Protein AF-A0A955ACP8-F1 (afdb_monomer)

Solvent-accessible surface area (backbone atoms only — not comparable to full-atom values): 6525 Å² total; per-residue (Å²): 132,84,57,62,66,57,54,34,50,52,45,16,48,49,42,23,49,51,47,51,49,52,50,47,55,54,45,70,74,51,64,88,72,54,88,81,57,92,58,72,78,45,66,84,38,84,98,79,40,64,42,61,89,76,86,76,58,30,55,78,95,51,48,58,54,83,35,56,69,62,54,47,50,52,45,52,51,49,55,54,49,52,51,43,41,30,64,74,70,49,50,38,77,41,63,86,49,33,54,58,53,15,45,51,48,6,53,48,51,46,74,66,109

Sequence (113 aa):
MVSRWIVFLLIAGAGLGIDLWTKQVFFDREYQGHFHDPAIDYWVWEGVLGTQPSLNQGALFGIGQGGGLALAIIAIVAVVGIVVWLFVFKAGKDWWLLVPMSLVMGGILGNLY

Mean predicted aligned error: 5.68 Å

Foldseek 3Di:
DDDLVVVLCVLLVVLLVVLVVVCCVCCVVPVPPPQPDQDFPADPPPPPDGDDDDDQQAPPPNVCRVVLVVLLVVLVVLLVVLCCCCPVVVVSVDPVSSNVSSNVSNVSVNSND

Nearest PDB structures (foldseek):
  1i1r-assembly1_B-2  TM=2.521E-01  e=9.567E+00  Human gammaherpesvirus 8

pLDDT: mean 88.25, std 12.5, range [52.72, 98.56]

Structure (mmCIF, N/CA/C/O backbone):
data_AF-A0A955ACP8-F1
#
_entry.id   AF-A0A955ACP8-F1
#
loop_
_atom_site.group_PDB
_atom_site.id
_atom_site.type_symbol
_atom_site.label_atom_id
_atom_site.label_alt_id
_atom_site.label_comp_id
_atom_site.label_asym_id
_atom_site.label_entity_id
_atom_site.label_seq_id
_atom_site.pdbx_PDB_ins_code
_atom_site.Cartn_x
_atom_site.Cartn_y
_atom_site.Cartn_z
_atom_site.occupancy
_atom_site.B_iso_or_equiv
_atom_site.auth_seq_id
_atom_site.auth_comp_id
_atom_site.auth_asym_id
_atom_site.auth_atom_id
_atom_site.pdbx_PDB_model_num
ATOM 1 N N . MET A 1 1 ? -20.400 -12.718 15.115 1.00 66.31 1 MET A N 1
ATOM 2 C CA . MET A 1 1 ? -19.993 -11.605 14.224 1.00 66.31 1 MET A CA 1
ATOM 3 C C . MET A 1 1 ? -18.491 -11.707 14.007 1.00 66.31 1 MET A C 1
ATOM 5 O O . MET A 1 1 ? -17.789 -11.922 14.986 1.00 66.31 1 MET A O 1
ATOM 9 N N . VAL A 1 2 ? -17.999 -11.612 12.769 1.00 79.44 2 VAL A N 1
ATOM 10 C CA . VAL A 1 2 ? -16.550 -11.666 12.484 1.00 79.44 2 VAL A CA 1
ATOM 11 C C . VAL A 1 2 ? -15.873 -10.389 13.001 1.00 79.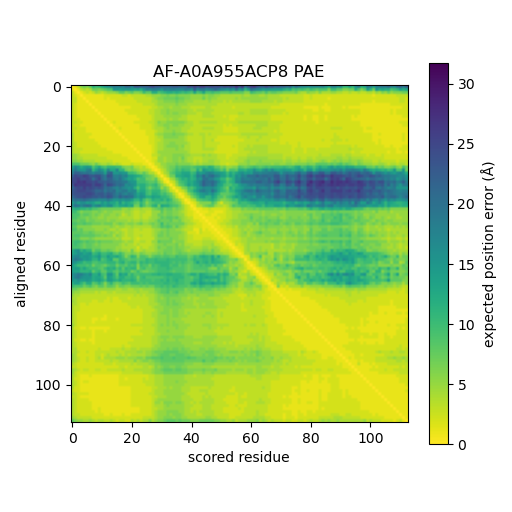44 2 VAL A C 1
ATOM 13 O O . VAL A 1 2 ? -16.432 -9.298 12.876 1.00 79.44 2 VAL A O 1
ATOM 16 N N . SER A 1 3 ? -14.686 -10.515 13.603 1.00 94.06 3 SER A N 1
ATOM 17 C CA . SER A 1 3 ? -13.922 -9.367 14.112 1.00 94.06 3 SER A CA 1
ATOM 18 C C . SER A 1 3 ? -13.499 -8.438 12.972 1.00 94.06 3 SER A C 1
ATOM 20 O O . SER A 1 3 ? -12.952 -8.892 11.967 1.00 94.06 3 SER A O 1
ATOM 22 N N . ARG A 1 4 ? -13.702 -7.124 13.139 1.00 94.69 4 ARG A N 1
ATOM 23 C CA . ARG A 1 4 ? -13.301 -6.120 12.135 1.00 94.69 4 ARG A CA 1
ATOM 24 C C . ARG A 1 4 ? -11.793 -6.086 11.919 1.00 94.69 4 ARG A C 1
ATOM 26 O O . ARG A 1 4 ? -11.361 -5.870 10.796 1.00 94.69 4 ARG A O 1
ATOM 33 N N . TRP A 1 5 ? -11.018 -6.382 12.963 1.00 96.06 5 TRP A N 1
ATOM 34 C CA . TRP A 1 5 ? -9.573 -6.570 12.859 1.00 96.06 5 TRP A CA 1
ATOM 35 C C . TRP A 1 5 ? -9.215 -7.716 11.919 1.00 96.06 5 TRP A C 1
ATOM 37 O O . TRP A 1 5 ? -8.361 -7.549 11.062 1.00 96.06 5 TRP A O 1
ATOM 47 N N . ILE A 1 6 ? -9.899 -8.858 12.042 1.00 97.06 6 ILE A N 1
ATOM 48 C CA . ILE A 1 6 ? -9.637 -10.023 11.190 1.00 97.06 6 ILE A CA 1
ATOM 49 C C . ILE A 1 6 ? -9.952 -9.682 9.737 1.00 97.06 6 ILE A C 1
ATOM 51 O O . ILE A 1 6 ? -9.129 -9.933 8.868 1.00 97.06 6 ILE A O 1
ATOM 55 N N . VAL A 1 7 ? -11.106 -9.063 9.467 1.00 97.56 7 VAL A N 1
ATOM 56 C CA . VAL A 1 7 ? -11.457 -8.687 8.089 1.00 97.56 7 VAL A CA 1
ATOM 57 C C . VAL A 1 7 ? -10.462 -7.680 7.515 1.00 97.56 7 VAL A C 1
ATOM 59 O O . VAL A 1 7 ? -10.012 -7.855 6.387 1.00 97.56 7 VAL A O 1
ATOM 62 N N . PHE A 1 8 ? -10.074 -6.676 8.302 1.00 98.31 8 PHE A N 1
ATOM 63 C CA . PHE A 1 8 ? -9.069 -5.697 7.899 1.00 98.31 8 PHE A CA 1
ATOM 64 C C . PHE A 1 8 ? -7.736 -6.356 7.540 1.00 98.31 8 PHE A C 1
ATOM 66 O O . PHE A 1 8 ? -7.213 -6.131 6.452 1.00 98.31 8 PHE A O 1
ATOM 73 N N . LEU A 1 9 ? -7.218 -7.211 8.425 1.00 98.12 9 LEU A N 1
ATOM 74 C CA . LEU A 1 9 ? -5.941 -7.894 8.230 1.00 98.12 9 LEU A CA 1
ATOM 75 C C . LEU A 1 9 ? -5.981 -8.873 7.056 1.00 98.12 9 LEU A C 1
ATOM 77 O O . LEU A 1 9 ? -5.008 -8.956 6.316 1.00 98.12 9 LEU A O 1
ATOM 81 N N . LEU A 1 10 ? -7.091 -9.586 6.854 1.00 98.38 10 LEU A N 1
ATOM 82 C CA . LEU A 1 10 ? -7.236 -10.499 5.722 1.00 98.38 10 LEU A CA 1
ATOM 83 C C . LEU A 1 10 ? -7.269 -9.747 4.392 1.00 98.38 10 LEU A C 1
ATOM 85 O O . LEU A 1 10 ? -6.579 -10.152 3.464 1.00 98.38 10 LEU A O 1
ATOM 89 N N . ILE A 1 11 ? -8.027 -8.651 4.291 1.00 98.44 11 ILE A N 1
ATOM 90 C CA . ILE A 1 11 ? -8.105 -7.871 3.047 1.00 98.44 11 ILE A CA 1
ATOM 91 C C . ILE A 1 11 ? -6.775 -7.164 2.771 1.00 98.44 11 ILE A C 1
ATOM 93 O O . ILE A 1 11 ? -6.254 -7.269 1.663 1.00 98.44 11 ILE A O 1
ATOM 97 N N . ALA A 1 12 ? -6.206 -6.480 3.768 1.00 98.50 12 ALA A N 1
ATOM 98 C CA . ALA A 1 12 ? -4.932 -5.781 3.612 1.00 98.50 12 ALA A CA 1
ATOM 99 C C . ALA A 1 12 ? -3.784 -6.761 3.325 1.00 98.50 12 ALA A C 1
ATOM 101 O O . ALA A 1 12 ? -2.981 -6.518 2.430 1.00 98.50 12 ALA A O 1
ATOM 102 N N . GLY A 1 13 ? -3.738 -7.887 4.041 1.00 98.56 13 GLY A N 1
ATOM 103 C CA . GLY A 1 13 ? -2.735 -8.933 3.857 1.00 98.56 13 GLY A CA 1
ATOM 104 C C . GLY A 1 13 ? -2.860 -9.649 2.514 1.00 98.56 13 GLY A C 1
ATOM 105 O O . GLY A 1 13 ? -1.846 -9.883 1.866 1.00 98.56 13 GLY A O 1
ATOM 106 N N . ALA A 1 14 ? -4.079 -9.944 2.052 1.00 98.56 14 ALA A N 1
ATOM 107 C CA . ALA A 1 14 ? -4.291 -10.495 0.715 1.00 98.56 14 ALA A CA 1
ATOM 108 C C . ALA A 1 14 ? -3.872 -9.497 -0.373 1.00 98.56 14 ALA A C 1
ATOM 110 O O . ALA A 1 14 ? -3.179 -9.885 -1.308 1.00 98.56 14 ALA A O 1
ATOM 111 N N . GLY A 1 15 ? -4.236 -8.218 -0.232 1.00 98.31 15 GLY A N 1
ATOM 112 C CA . GLY A 1 15 ? -3.818 -7.163 -1.158 1.00 98.31 15 GLY A CA 1
ATOM 113 C C . GLY A 1 15 ? -2.297 -7.021 -1.233 1.00 98.31 15 GLY A C 1
ATOM 114 O O . GLY A 1 15 ? -1.741 -7.065 -2.324 1.00 98.31 15 GLY A O 1
ATOM 115 N N . LEU A 1 16 ? -1.627 -6.942 -0.080 1.00 98.50 16 LEU A N 1
ATOM 116 C CA . LEU A 1 16 ? -0.165 -6.912 0.011 1.00 98.50 16 LEU A CA 1
ATOM 117 C C . LEU A 1 16 ? 0.472 -8.166 -0.603 1.00 98.50 16 LEU A C 1
ATOM 119 O O . LEU A 1 16 ? 1.424 -8.066 -1.367 1.00 98.50 16 LEU A O 1
ATOM 123 N N . GLY A 1 17 ? -0.059 -9.348 -0.284 1.00 98.31 17 GLY A N 1
ATOM 124 C CA . GLY A 1 17 ? 0.455 -10.610 -0.807 1.00 98.31 17 GLY A CA 1
ATOM 125 C C . GLY A 1 17 ? 0.348 -10.692 -2.328 1.00 98.31 17 GLY A C 1
ATOM 126 O O . GLY A 1 17 ? 1.305 -11.094 -2.979 1.00 98.31 17 GLY A O 1
ATOM 127 N N . ILE A 1 18 ? -0.783 -10.270 -2.900 1.00 98.00 18 ILE A N 1
ATOM 128 C CA . ILE A 1 18 ? -0.983 -10.221 -4.355 1.00 98.00 18 ILE A CA 1
ATOM 129 C C . ILE A 1 18 ? -0.056 -9.179 -4.997 1.00 98.00 18 ILE A C 1
ATOM 131 O O . ILE A 1 18 ? 0.548 -9.470 -6.027 1.00 98.00 18 ILE A O 1
ATOM 135 N N . ASP A 1 19 ? 0.101 -7.997 -4.397 1.00 96.69 19 ASP A N 1
ATOM 136 C CA . ASP A 1 19 ? 1.009 -6.954 -4.895 1.00 96.69 19 ASP A CA 1
ATOM 137 C C . ASP A 1 19 ? 2.460 -7.454 -4.962 1.00 96.69 19 ASP A C 1
ATOM 139 O O . ASP A 1 19 ? 3.073 -7.449 -6.030 1.00 96.69 19 ASP A O 1
ATOM 143 N N . LEU A 1 20 ? 2.984 -7.988 -3.856 1.00 96.12 20 LEU A N 1
ATOM 144 C CA . LEU A 1 20 ? 4.356 -8.494 -3.806 1.00 96.12 20 LEU A CA 1
ATOM 145 C C . LEU A 1 20 ? 4.554 -9.713 -4.703 1.00 96.12 20 LEU A C 1
ATOM 147 O O . LEU A 1 20 ? 5.574 -9.811 -5.380 1.00 96.12 20 LEU A O 1
ATOM 151 N N . TRP A 1 21 ? 3.581 -10.624 -4.744 1.00 95.25 21 TRP A N 1
ATOM 152 C CA . TRP A 1 21 ? 3.659 -11.799 -5.606 1.00 95.25 21 TRP A CA 1
ATOM 153 C C . TRP A 1 21 ? 3.675 -11.413 -7.084 1.00 95.25 21 TRP A C 1
ATOM 155 O O . TRP A 1 21 ? 4.497 -11.928 -7.835 1.00 95.25 21 TRP A O 1
ATOM 165 N N . THR A 1 22 ? 2.814 -10.488 -7.512 1.00 91.44 22 THR A N 1
ATOM 166 C CA . THR A 1 22 ? 2.804 -10.031 -8.910 1.00 91.44 22 THR A CA 1
ATOM 167 C C . THR A 1 22 ? 4.091 -9.296 -9.264 1.00 91.44 22 THR A C 1
ATOM 169 O O . THR A 1 22 ? 4.682 -9.612 -10.296 1.00 91.44 22 THR A O 1
ATOM 172 N N . LYS A 1 23 ? 4.591 -8.407 -8.392 1.00 90.62 23 LYS A N 1
ATOM 173 C CA . LYS A 1 23 ? 5.916 -7.791 -8.559 1.00 90.62 23 LYS A CA 1
ATOM 174 C C . LYS A 1 23 ? 6.983 -8.860 -8.717 1.00 90.62 23 LYS A C 1
ATOM 176 O O . LYS A 1 23 ? 7.705 -8.835 -9.699 1.00 90.62 23 LYS A O 1
ATOM 181 N N . GLN A 1 24 ? 7.038 -9.834 -7.819 1.00 89.12 24 GLN A N 1
ATOM 182 C CA . GLN A 1 24 ? 8.017 -10.905 -7.909 1.00 89.12 24 GLN A CA 1
ATOM 183 C C . GLN A 1 24 ? 7.892 -11.690 -9.221 1.00 89.12 24 GLN A C 1
ATOM 185 O O . GLN A 1 24 ? 8.893 -11.914 -9.879 1.00 89.12 24 GLN A O 1
ATOM 190 N N . VAL A 1 25 ? 6.688 -12.073 -9.648 1.00 86.69 25 VAL A N 1
ATOM 191 C CA . VAL A 1 25 ? 6.489 -12.831 -10.894 1.00 86.69 25 VAL A CA 1
ATOM 192 C C . VAL A 1 25 ? 6.974 -12.054 -12.117 1.00 86.69 25 VAL A C 1
ATOM 194 O O . VAL A 1 25 ? 7.665 -12.629 -12.954 1.00 86.69 25 VAL A O 1
ATOM 197 N N . PHE A 1 26 ? 6.615 -10.775 -12.240 1.00 83.38 26 PHE A N 1
ATOM 198 C CA . PHE A 1 26 ? 7.003 -9.971 -13.400 1.00 83.38 26 PHE A CA 1
ATOM 199 C C . PHE A 1 26 ? 8.469 -9.564 -13.331 1.00 83.38 26 PHE A C 1
ATOM 201 O O . PHE A 1 26 ? 9.192 -9.745 -14.301 1.00 83.38 26 PHE A O 1
ATOM 208 N N . PHE A 1 27 ? 8.950 -9.114 -12.174 1.00 79.75 27 PHE A N 1
ATOM 209 C CA . PHE A 1 27 ? 10.356 -8.779 -12.024 1.00 79.75 27 PHE A CA 1
ATOM 210 C C . PHE A 1 27 ? 11.237 -10.024 -12.145 1.00 79.75 27 PHE A C 1
ATOM 212 O O . PHE A 1 27 ? 12.160 -9.955 -12.924 1.00 79.75 27 PHE A O 1
ATOM 219 N N . ASP A 1 28 ? 10.959 -11.182 -11.541 1.00 77.12 28 ASP A N 1
ATOM 220 C CA . ASP A 1 28 ? 11.807 -12.385 -11.698 1.00 77.12 28 ASP A CA 1
ATOM 221 C C . ASP A 1 28 ? 11.791 -12.946 -13.132 1.00 77.12 28 ASP A C 1
ATOM 223 O O . ASP A 1 28 ? 12.814 -13.431 -13.624 1.00 77.12 28 ASP A O 1
ATOM 227 N N . ARG A 1 29 ? 10.646 -12.880 -13.825 1.00 66.06 29 ARG A N 1
ATOM 228 C CA . ARG A 1 29 ? 10.534 -13.307 -15.230 1.00 66.06 29 ARG A CA 1
ATOM 229 C C . ARG A 1 29 ? 11.332 -12.400 -16.171 1.00 66.06 29 ARG A C 1
ATOM 231 O O . ARG A 1 29 ? 11.832 -12.885 -17.183 1.00 66.06 29 ARG A O 1
ATOM 238 N N . GLU A 1 30 ? 11.458 -11.121 -15.827 1.00 60.28 30 GLU A N 1
ATOM 239 C CA . GLU A 1 30 ? 11.874 -10.050 -16.743 1.00 60.28 30 GLU A CA 1
ATOM 240 C C . GLU A 1 30 ? 13.159 -9.320 -16.308 1.00 60.28 30 GLU A C 1
ATOM 242 O O . GLU A 1 30 ? 13.763 -8.597 -17.099 1.00 60.28 30 GLU A O 1
ATOM 247 N N . TYR A 1 31 ? 13.673 -9.580 -15.094 1.00 57.16 31 TYR A N 1
ATOM 248 C CA . TYR A 1 31 ? 14.925 -9.021 -14.548 1.00 57.16 31 TYR A CA 1
ATOM 249 C C . TYR A 1 31 ? 16.173 -9.454 -15.326 1.00 57.16 31 TYR A C 1
ATOM 251 O O . TYR A 1 31 ? 17.284 -9.071 -14.956 1.00 57.16 31 TYR A O 1
ATOM 259 N N . GLN A 1 32 ? 16.040 -10.222 -16.411 1.00 57.34 32 GLN A N 1
ATOM 260 C CA . GLN A 1 32 ? 17.145 -10.663 -17.268 1.00 57.34 32 GLN A CA 1
ATOM 261 C C . GLN A 1 32 ? 17.805 -9.520 -18.077 1.00 57.34 32 GLN A C 1
ATOM 263 O O . GLN A 1 32 ? 18.461 -9.775 -19.081 1.00 57.34 32 GLN A O 1
ATOM 268 N N . GLY A 1 33 ? 17.700 -8.264 -17.622 1.00 52.72 33 GLY A N 1
ATOM 269 C CA . GLY A 1 33 ? 18.527 -7.145 -18.086 1.00 52.72 33 GLY A CA 1
ATOM 270 C C . GLY A 1 33 ? 17.842 -6.119 -18.993 1.00 52.72 33 GLY A C 1
ATOM 271 O O . GLY A 1 33 ? 18.529 -5.237 -19.507 1.00 52.72 33 GLY A O 1
ATOM 272 N N . HIS A 1 34 ? 16.518 -6.175 -19.169 1.00 55.03 34 HIS A N 1
ATOM 273 C CA . HIS A 1 34 ? 15.799 -5.370 -20.168 1.00 55.03 34 HIS A CA 1
ATOM 274 C C . HIS A 1 34 ? 15.073 -4.120 -19.634 1.00 55.03 34 HIS A C 1
ATOM 276 O O . HIS A 1 34 ? 14.173 -3.614 -20.287 1.00 55.03 34 HIS A O 1
ATOM 282 N N . PHE A 1 35 ? 15.522 -3.507 -18.530 1.00 59.00 35 PHE A N 1
ATOM 283 C CA . PHE A 1 35 ? 14.975 -2.211 -18.060 1.00 59.00 35 PHE A CA 1
ATOM 284 C C . PHE A 1 35 ? 15.132 -1.035 -19.048 1.00 59.00 35 PHE A C 1
ATOM 286 O O . PHE A 1 35 ? 14.692 0.076 -18.758 1.00 59.00 35 PHE A O 1
ATOM 293 N N . HIS A 1 36 ? 15.801 -1.249 -20.183 1.00 52.75 36 HIS A N 1
ATOM 294 C CA . HIS A 1 36 ? 16.133 -0.214 -21.157 1.00 52.75 36 HIS A CA 1
ATOM 295 C C . HIS A 1 36 ? 15.262 -0.230 -22.416 1.00 52.75 36 HIS A C 1
ATOM 297 O O . HIS A 1 36 ? 15.349 0.731 -23.181 1.00 52.75 36 HIS A O 1
ATOM 303 N N . ASP A 1 37 ? 14.439 -1.260 -22.641 1.00 57.72 37 ASP A N 1
ATOM 304 C CA . ASP A 1 37 ? 13.538 -1.283 -23.794 1.00 57.72 37 ASP A CA 1
ATOM 305 C C . ASP A 1 37 ? 12.118 -0.896 -23.345 1.00 57.72 37 ASP A C 1
ATOM 307 O O . ASP A 1 37 ? 11.535 -1.580 -22.508 1.00 57.72 37 ASP A O 1
ATOM 311 N N . PRO A 1 38 ? 11.539 0.215 -23.834 1.00 58.41 38 PRO A N 1
ATOM 312 C CA . PRO A 1 38 ? 10.171 0.603 -23.499 1.00 58.41 38 PRO A CA 1
ATOM 313 C C . PRO A 1 38 ? 9.096 -0.291 -24.150 1.00 58.41 38 PRO A C 1
ATOM 315 O O . PRO A 1 38 ? 7.925 0.092 -24.170 1.00 58.41 38 PRO A O 1
ATOM 318 N N . ALA A 1 39 ? 9.473 -1.432 -24.729 1.00 64.69 39 ALA A N 1
ATOM 319 C CA . ALA A 1 39 ? 8.557 -2.358 -25.368 1.00 64.69 39 ALA A CA 1
ATOM 320 C C . ALA A 1 39 ? 7.606 -3.023 -24.358 1.00 64.69 39 ALA A C 1
ATOM 322 O O . ALA A 1 39 ? 7.935 -3.253 -23.199 1.00 64.69 39 ALA A O 1
ATOM 323 N N . ILE A 1 40 ? 6.391 -3.320 -24.820 1.00 66.81 40 ILE A N 1
ATOM 324 C CA . ILE A 1 40 ? 5.460 -4.173 -24.083 1.00 66.81 40 ILE A CA 1
ATOM 325 C C . ILE A 1 40 ? 5.967 -5.601 -24.208 1.00 66.81 40 ILE A C 1
ATOM 327 O O . ILE A 1 40 ? 6.007 -6.144 -25.314 1.00 66.81 40 ILE A O 1
ATOM 331 N N . ASP A 1 41 ? 6.308 -6.201 -23.077 1.00 70.69 41 ASP A N 1
ATOM 332 C CA . ASP A 1 41 ? 6.946 -7.511 -23.061 1.00 70.69 41 ASP A CA 1
ATOM 333 C C . ASP A 1 41 ? 5.938 -8.654 -23.205 1.00 70.69 41 ASP A C 1
ATOM 335 O O . ASP A 1 4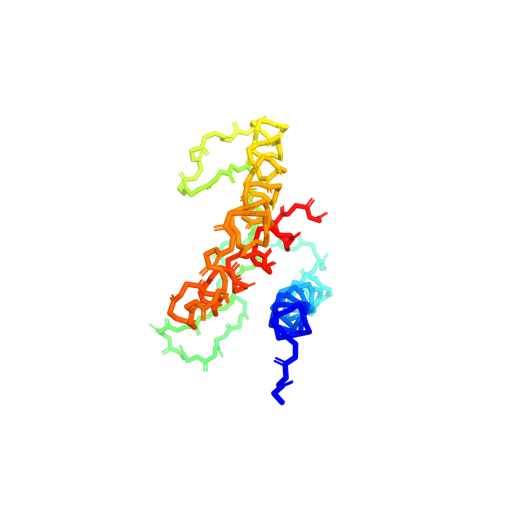1 ? 6.199 -9.672 -23.852 1.00 70.69 41 ASP A O 1
ATOM 339 N N . TYR A 1 42 ? 4.743 -8.487 -22.634 1.00 80.94 42 TYR A N 1
ATOM 340 C CA . TYR A 1 42 ? 3.679 -9.476 -22.742 1.00 80.94 42 TYR A CA 1
ATOM 341 C C . TYR A 1 42 ? 2.302 -8.829 -22.833 1.00 80.94 42 TYR A C 1
ATOM 343 O O . TYR A 1 42 ? 1.920 -8.001 -22.010 1.00 80.94 42 TYR A O 1
ATOM 351 N N . TRP A 1 43 ? 1.511 -9.261 -23.812 1.00 86.81 43 TRP A N 1
ATOM 352 C CA . TRP A 1 43 ? 0.122 -8.845 -23.965 1.00 86.81 43 TRP A CA 1
ATOM 353 C C . TRP A 1 43 ? -0.817 -9.799 -23.230 1.00 86.81 43 TRP A C 1
ATOM 355 O O . TRP A 1 43 ? -0.878 -10.990 -23.530 1.00 86.81 43 TRP A O 1
ATOM 365 N N . VAL A 1 44 ? -1.603 -9.257 -22.301 1.00 88.25 44 VAL A N 1
ATOM 366 C CA . VA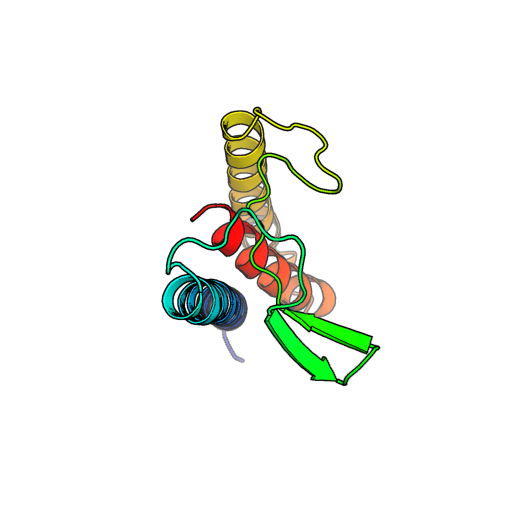L A 1 44 ? -2.754 -9.959 -21.711 1.00 88.25 44 VAL A CA 1
ATOM 367 C C . VAL A 1 44 ? -3.960 -9.843 -22.645 1.00 88.25 44 VAL A C 1
ATOM 369 O O . VAL A 1 44 ? -4.677 -10.816 -22.866 1.00 88.25 44 VAL A O 1
ATOM 372 N N . TRP A 1 45 ? -4.156 -8.653 -23.216 1.00 93.12 45 TRP A N 1
ATOM 373 C CA . TRP A 1 45 ? -5.103 -8.384 -24.291 1.00 93.12 45 TRP A CA 1
ATOM 374 C C . TRP A 1 45 ? -4.423 -7.473 -25.306 1.00 93.12 45 TRP A C 1
ATOM 376 O O . TRP A 1 45 ? -4.147 -6.306 -25.025 1.00 93.12 45 TRP A O 1
ATOM 386 N N . GLU A 1 46 ? -4.145 -8.026 -26.481 1.00 92.06 46 GLU A N 1
ATOM 387 C CA . GLU A 1 46 ? -3.450 -7.341 -27.564 1.00 92.06 46 GLU A CA 1
ATOM 388 C C . GLU A 1 46 ? -4.086 -5.982 -27.901 1.00 92.06 46 GLU A C 1
ATOM 390 O O . GLU A 1 46 ? -5.289 -5.878 -28.149 1.00 92.06 46 GLU A O 1
ATOM 395 N N . GLY A 1 47 ? -3.267 -4.927 -27.852 1.00 89.19 47 GLY A N 1
ATOM 396 C CA . GLY A 1 47 ? -3.676 -3.544 -28.108 1.00 89.19 47 GLY A CA 1
ATOM 397 C C . GLY A 1 47 ? -4.406 -2.841 -26.957 1.00 89.19 47 GLY A C 1
ATOM 398 O O . GLY A 1 47 ? -4.712 -1.657 -27.091 1.00 89.19 47 GLY A O 1
ATOM 399 N N . VAL A 1 48 ? -4.676 -3.522 -25.835 1.00 92.31 48 VAL A N 1
ATOM 400 C CA . VAL A 1 48 ? -5.434 -2.954 -24.702 1.00 92.31 48 VAL A CA 1
ATOM 401 C C . VAL A 1 48 ? -4.681 -3.046 -23.376 1.00 92.31 48 VAL A C 1
ATOM 403 O O . VAL A 1 48 ? -4.614 -2.056 -22.650 1.00 92.31 48 VAL A O 1
ATOM 406 N N . LEU A 1 49 ? -4.117 -4.211 -23.046 1.00 90.38 49 LEU A N 1
ATOM 407 C CA . LEU A 1 49 ? -3.438 -4.454 -21.773 1.00 90.38 49 LEU A CA 1
ATOM 408 C C . LEU A 1 49 ? -2.192 -5.310 -21.982 1.00 90.38 49 LEU A C 1
ATOM 410 O O . LEU A 1 49 ? -2.287 -6.481 -22.360 1.00 90.38 49 LEU A O 1
ATOM 414 N N . GLY A 1 50 ? -1.038 -4.736 -21.665 1.00 88.25 50 GLY A N 1
ATOM 415 C CA . GLY A 1 50 ? 0.239 -5.430 -21.647 1.00 88.25 50 GLY A CA 1
ATOM 416 C C . GLY A 1 50 ? 1.029 -5.138 -20.380 1.00 88.25 50 GLY A C 1
ATOM 417 O O . GLY A 1 50 ? 0.658 -4.266 -19.590 1.00 88.25 50 GLY A O 1
ATOM 418 N N . THR A 1 51 ? 2.100 -5.893 -20.180 1.00 85.69 51 THR A N 1
ATOM 419 C CA . THR A 1 51 ? 3.035 -5.719 -19.073 1.00 85.69 51 THR A CA 1
ATOM 420 C C . THR A 1 51 ? 4.328 -5.106 -19.572 1.00 85.69 51 THR A C 1
ATOM 422 O O . THR A 1 51 ? 4.796 -5.412 -20.664 1.00 85.69 51 THR A O 1
ATOM 425 N N . GLN A 1 52 ? 4.869 -4.218 -18.751 1.00 84.12 52 GLN A N 1
ATOM 426 C CA . GLN A 1 52 ? 6.141 -3.557 -18.968 1.00 84.12 52 GLN A CA 1
ATOM 427 C C . GLN A 1 52 ? 6.727 -3.277 -17.580 1.00 84.12 52 GLN A C 1
ATOM 429 O O . GLN A 1 52 ? 6.113 -2.525 -16.808 1.00 84.12 52 GLN A O 1
ATOM 434 N N . PRO A 1 53 ? 7.872 -3.86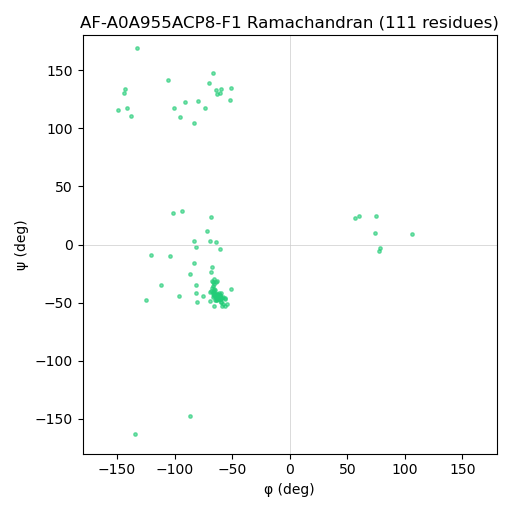8 -17.213 1.00 80.75 53 PRO A N 1
ATOM 435 C CA . PRO A 1 53 ? 8.558 -3.537 -15.982 1.00 80.75 53 PRO A CA 1
ATOM 436 C C . PRO A 1 53 ? 8.949 -2.071 -15.986 1.00 80.75 53 PRO A C 1
ATOM 438 O O . PRO A 1 53 ? 9.555 -1.548 -16.919 1.00 80.75 53 PRO A O 1
ATOM 441 N N . SER A 1 54 ? 8.616 -1.397 -14.898 1.00 80.94 54 SER A N 1
ATOM 442 C CA . SER A 1 54 ? 8.955 0.001 -14.718 1.00 80.94 54 SER A CA 1
ATOM 443 C C . SER A 1 54 ? 9.314 0.246 -13.265 1.00 80.94 54 SER A C 1
ATOM 445 O O . SER A 1 54 ? 8.617 -0.199 -12.352 1.00 80.94 54 SER A O 1
ATOM 447 N N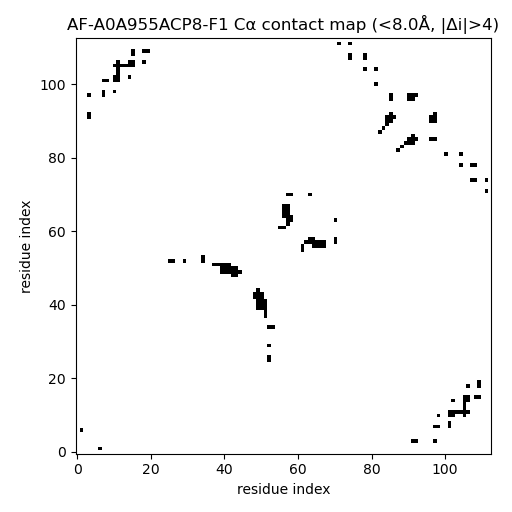 . LEU A 1 55 ? 10.414 0.964 -13.053 1.00 83.25 55 LEU A N 1
ATOM 448 C CA . LEU A 1 55 ? 10.815 1.430 -11.735 1.00 83.25 55 LEU A CA 1
ATOM 449 C C . LEU A 1 55 ? 10.303 2.856 -11.549 1.00 83.25 55 LEU A C 1
ATOM 451 O O . LEU A 1 55 ? 10.805 3.799 -12.162 1.00 83.25 55 LEU A O 1
ATOM 455 N N . ASN A 1 56 ? 9.311 3.022 -10.676 1.00 84.06 56 ASN A N 1
ATOM 456 C CA . ASN A 1 56 ? 8.820 4.345 -10.321 1.00 84.06 56 ASN A CA 1
ATOM 457 C C . ASN A 1 56 ? 9.705 4.966 -9.229 1.00 84.06 56 ASN A C 1
ATOM 459 O O . ASN A 1 56 ? 9.617 4.596 -8.063 1.00 84.06 56 ASN A O 1
ATOM 463 N N . GLN A 1 57 ? 10.551 5.928 -9.604 1.00 80.12 57 GLN A N 1
ATOM 464 C CA . GLN A 1 57 ? 11.416 6.654 -8.660 1.00 80.12 57 GLN A CA 1
ATOM 465 C C . GLN A 1 57 ? 10.707 7.802 -7.915 1.00 80.12 57 GLN A C 1
ATOM 467 O O . GLN A 1 57 ? 11.337 8.495 -7.110 1.00 80.12 57 GLN A O 1
ATOM 472 N N . GLY A 1 58 ? 9.429 8.050 -8.207 1.00 78.75 58 GLY A N 1
ATOM 473 C CA . GLY A 1 58 ? 8.604 9.068 -7.558 1.00 78.75 58 GLY A CA 1
ATOM 474 C C . GLY A 1 58 ? 7.227 8.525 -7.178 1.00 78.75 58 GLY A C 1
ATOM 475 O O . GLY A 1 58 ? 7.007 7.319 -7.123 1.00 78.75 58 GLY A O 1
ATOM 476 N N . ALA A 1 59 ? 6.282 9.423 -6.909 1.00 79.75 59 ALA A N 1
ATOM 477 C CA . ALA A 1 59 ? 4.880 9.070 -6.718 1.00 79.75 59 ALA A CA 1
ATOM 478 C C . ALA A 1 59 ? 4.147 9.025 -8.073 1.00 79.75 59 ALA A C 1
ATOM 480 O O . ALA A 1 59 ? 4.714 8.659 -9.105 1.00 79.75 59 ALA A O 1
ATOM 481 N N . LEU A 1 60 ? 2.863 9.378 -8.086 1.00 79.81 60 LEU A N 1
ATOM 482 C CA . LEU A 1 60 ? 2.063 9.429 -9.304 1.00 79.81 60 LEU A CA 1
ATOM 483 C C . LEU A 1 60 ? 2.664 10.432 -10.311 1.00 79.81 60 LEU A C 1
ATOM 485 O O . LEU A 1 60 ? 3.034 11.546 -9.940 1.00 79.81 60 LEU A O 1
ATOM 489 N N . PHE A 1 61 ? 2.767 10.025 -11.581 1.00 77.44 61 PHE A N 1
ATOM 490 C CA . PHE A 1 61 ? 3.335 10.816 -12.689 1.00 77.44 61 PHE A CA 1
ATOM 491 C C . PHE A 1 61 ? 4.780 11.302 -12.478 1.00 77.44 61 PHE A C 1
ATOM 493 O O . PHE A 1 61 ? 5.194 12.294 -13.073 1.00 77.44 61 PHE A O 1
ATOM 500 N N . GLY A 1 62 ? 5.554 10.636 -11.617 1.00 76.50 62 GLY A N 1
ATOM 501 C CA . GLY A 1 62 ? 6.927 11.051 -11.318 1.00 76.50 62 GLY A CA 1
ATOM 502 C C . GLY A 1 62 ? 7.027 12.296 -10.430 1.00 76.50 62 GLY A C 1
ATOM 503 O O . GLY A 1 62 ? 8.121 12.824 -10.229 1.00 76.50 62 GLY A O 1
ATOM 504 N N . ILE A 1 63 ? 5.917 12.766 -9.850 1.00 82.69 63 ILE A N 1
ATOM 505 C CA . ILE A 1 63 ? 5.961 13.842 -8.858 1.00 82.69 63 ILE A CA 1
ATOM 506 C C . ILE A 1 63 ? 6.741 13.345 -7.637 1.00 82.69 63 ILE A C 1
ATOM 508 O O . ILE A 1 63 ? 6.471 12.268 -7.106 1.00 82.69 63 ILE A O 1
ATOM 512 N N . GLY A 1 64 ? 7.719 14.131 -7.188 1.00 76.69 64 GLY A N 1
ATOM 513 C CA . GLY A 1 64 ? 8.577 13.748 -6.065 1.00 76.69 64 GLY A CA 1
ATOM 514 C C . GLY A 1 64 ? 9.630 12.693 -6.414 1.00 76.69 64 GLY A C 1
ATOM 515 O O . GLY A 1 64 ? 10.075 11.976 -5.520 1.00 76.69 64 GLY A O 1
ATOM 516 N N . GLN A 1 65 ? 10.032 12.586 -7.688 1.00 80.12 65 GLN A N 1
ATOM 517 C CA . GLN A 1 65 ? 11.191 11.785 -8.099 1.00 80.12 65 GLN A CA 1
ATOM 518 C C . GLN A 1 65 ? 12.441 12.123 -7.274 1.00 80.12 65 GLN A C 1
ATOM 520 O O . GLN A 1 65 ? 12.737 13.290 -7.017 1.00 80.12 65 GLN A O 1
ATOM 525 N N . GLY A 1 66 ? 13.155 11.088 -6.824 1.00 81.00 66 GLY A N 1
ATOM 526 C CA . GLY A 1 66 ? 14.308 11.229 -5.924 1.00 81.00 66 GLY A CA 1
ATOM 527 C C . GLY A 1 66 ? 13.935 11.496 -4.457 1.00 81.00 66 GLY A C 1
ATOM 528 O O . GLY A 1 66 ? 14.801 11.475 -3.586 1.00 81.00 66 GLY A O 1
ATOM 529 N N . GLY A 1 67 ? 12.648 11.690 -4.155 1.00 84.50 67 GLY A N 1
ATOM 530 C CA . GLY A 1 67 ? 12.107 11.944 -2.818 1.00 84.50 67 GLY A CA 1
ATOM 531 C C . GLY A 1 67 ? 11.629 10.692 -2.079 1.00 84.50 67 GLY A C 1
ATOM 532 O O . GLY A 1 67 ? 10.719 10.797 -1.257 1.00 84.50 67 GLY A O 1
ATOM 533 N N . GLY A 1 68 ? 12.205 9.516 -2.352 1.00 85.25 68 GLY A N 1
ATOM 534 C CA . GLY A 1 68 ? 11.735 8.230 -1.811 1.00 85.25 68 GLY A CA 1
ATOM 535 C C . GLY A 1 68 ? 11.546 8.222 -0.288 1.00 85.25 68 GLY A C 1
ATOM 536 O O . GLY A 1 68 ? 10.540 7.721 0.205 1.00 85.25 68 GLY A O 1
ATOM 537 N N . LEU A 1 69 ? 12.439 8.879 0.462 1.00 88.50 69 LEU A N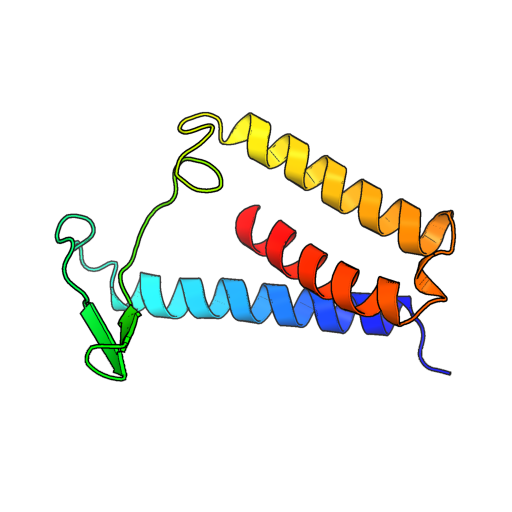 1
ATOM 538 C CA . LEU A 1 69 ? 12.311 9.009 1.918 1.00 88.50 69 LEU A CA 1
ATOM 539 C C . LEU A 1 69 ? 11.058 9.798 2.337 1.00 88.50 69 LEU A C 1
ATOM 541 O O . LEU A 1 69 ? 10.368 9.405 3.274 1.00 88.50 69 LEU A O 1
ATOM 545 N N . ALA A 1 70 ? 10.744 10.898 1.648 1.00 89.56 70 ALA A N 1
ATOM 546 C CA . ALA A 1 70 ? 9.560 11.699 1.951 1.00 89.56 70 ALA A CA 1
ATOM 547 C C . ALA A 1 70 ? 8.275 10.906 1.676 1.00 89.56 70 ALA A C 1
ATOM 549 O O . ALA A 1 70 ? 7.352 10.922 2.490 1.00 89.56 70 ALA A O 1
ATOM 550 N N . LEU A 1 71 ? 8.242 10.160 0.568 1.00 90.19 71 LEU A N 1
ATOM 551 C CA . LEU A 1 71 ? 7.123 9.281 0.228 1.00 90.19 71 LEU A CA 1
ATOM 552 C C . LEU A 1 71 ? 6.950 8.156 1.253 1.00 90.19 71 LEU A C 1
ATOM 554 O O . LEU A 1 71 ? 5.828 7.908 1.692 1.00 90.19 71 LEU A O 1
ATOM 558 N N . ALA A 1 72 ? 8.048 7.544 1.701 1.00 92.88 72 ALA A N 1
ATOM 559 C CA . ALA A 1 72 ? 8.021 6.527 2.748 1.00 92.88 72 ALA A CA 1
ATOM 560 C C . ALA A 1 72 ? 7.483 7.081 4.079 1.00 92.88 72 ALA A C 1
ATOM 562 O O . ALA A 1 72 ? 6.635 6.455 4.713 1.00 92.88 72 ALA A O 1
ATOM 563 N N . ILE A 1 73 ? 7.906 8.284 4.487 1.00 95.31 73 ILE A N 1
ATOM 564 C CA . ILE A 1 73 ? 7.392 8.942 5.700 1.00 95.31 73 ILE A CA 1
ATOM 565 C C . ILE A 1 73 ? 5.883 9.189 5.585 1.00 95.31 73 ILE A C 1
ATOM 567 O O . ILE A 1 73 ? 5.137 8.865 6.511 1.00 95.31 73 ILE A O 1
ATOM 571 N N . ILE A 1 74 ? 5.418 9.723 4.452 1.00 95.00 74 ILE A N 1
ATOM 572 C CA . ILE A 1 74 ? 3.987 9.966 4.210 1.00 95.00 74 ILE A CA 1
ATOM 573 C C . ILE A 1 74 ? 3.201 8.649 4.257 1.00 95.00 74 ILE A C 1
ATOM 575 O O . ILE A 1 74 ? 2.145 8.592 4.890 1.00 95.00 74 ILE A O 1
ATOM 579 N N . ALA A 1 75 ? 3.724 7.584 3.647 1.00 95.56 75 ALA A N 1
ATOM 580 C CA . ALA A 1 75 ? 3.126 6.254 3.685 1.00 95.56 75 ALA A CA 1
ATOM 581 C C . ALA A 1 75 ? 3.009 5.722 5.122 1.00 95.56 75 ALA A C 1
ATOM 583 O O . ALA A 1 75 ? 1.932 5.279 5.518 1.00 95.56 75 ALA A O 1
ATOM 584 N N . ILE A 1 76 ? 4.060 5.835 5.939 1.00 97.81 76 ILE A N 1
ATOM 585 C CA . ILE A 1 76 ? 4.033 5.428 7.355 1.00 97.81 76 ILE A CA 1
ATOM 586 C C . ILE A 1 76 ? 2.977 6.220 8.134 1.00 97.81 76 ILE A C 1
ATOM 588 O O . ILE A 1 76 ? 2.194 5.635 8.887 1.00 97.81 76 ILE A O 1
ATOM 592 N N . VAL A 1 77 ? 2.911 7.541 7.936 1.00 98.31 77 VAL A N 1
ATOM 593 C CA . VAL A 1 77 ? 1.887 8.388 8.569 1.00 98.31 77 VAL A CA 1
ATOM 594 C C . VAL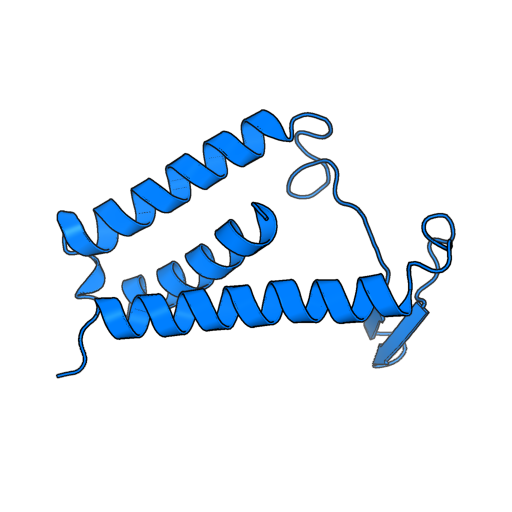 A 1 77 ? 0.485 7.942 8.151 1.00 98.31 77 VAL A C 1
ATOM 596 O O . VAL A 1 77 ? -0.399 7.847 9.003 1.00 98.31 77 VAL A O 1
ATOM 599 N N . ALA A 1 78 ? 0.278 7.607 6.876 1.00 98.00 78 ALA A N 1
ATOM 600 C CA . ALA A 1 78 ? -0.995 7.093 6.380 1.00 98.00 78 ALA A CA 1
ATOM 601 C C . ALA A 1 78 ? -1.352 5.727 6.991 1.00 98.00 78 ALA A C 1
ATOM 603 O O . ALA A 1 78 ? -2.489 5.544 7.427 1.00 98.00 78 ALA A O 1
ATOM 604 N N . VAL A 1 79 ? -0.395 4.797 7.101 1.00 98.31 79 VAL A N 1
ATOM 605 C CA . VAL A 1 79 ? -0.590 3.491 7.758 1.00 98.31 79 VAL A CA 1
ATOM 606 C C . VAL A 1 79 ? -1.073 3.687 9.196 1.00 98.31 79 VAL A C 1
ATOM 608 O O . VAL A 1 79 ? -2.117 3.160 9.591 1.00 98.31 79 VAL A O 1
ATOM 611 N N . VAL A 1 80 ? -0.351 4.495 9.977 1.00 98.50 80 VAL A N 1
ATOM 612 C CA . VAL A 1 80 ? -0.721 4.789 11.368 1.00 98.50 80 VAL A CA 1
ATOM 613 C C . VAL A 1 80 ? -2.087 5.476 11.425 1.00 98.50 80 VAL A C 1
ATOM 615 O O . VAL A 1 80 ? -2.950 5.067 12.203 1.00 98.50 80 VAL A O 1
ATOM 618 N N . GLY A 1 81 ? -2.313 6.475 10.571 1.00 98.38 81 GLY A N 1
ATOM 619 C CA . GLY A 1 81 ? -3.564 7.225 10.495 1.00 98.38 81 GLY A CA 1
ATOM 620 C C . GLY A 1 81 ? -4.777 6.336 10.223 1.00 98.38 81 GLY A C 1
ATOM 621 O O . GLY A 1 81 ? -5.783 6.456 10.921 1.00 98.38 81 GLY A O 1
ATOM 622 N N . ILE A 1 82 ? -4.675 5.395 9.280 1.00 98.31 82 ILE A N 1
ATOM 623 C CA . ILE A 1 82 ? -5.751 4.445 8.956 1.00 98.31 82 ILE A CA 1
ATOM 624 C C . ILE A 1 82 ? -6.069 3.550 10.159 1.00 98.31 82 ILE A C 1
ATOM 626 O O . ILE A 1 82 ? -7.239 3.407 10.523 1.00 98.31 82 ILE A O 1
ATOM 630 N N . VAL A 1 83 ? -5.056 2.973 10.815 1.00 98.12 83 VAL A N 1
ATOM 631 C CA . VAL A 1 83 ? -5.269 2.092 11.980 1.00 98.12 83 VAL A CA 1
ATOM 632 C C . VAL A 1 83 ? -5.909 2.862 13.135 1.00 98.12 83 VAL A C 1
ATOM 634 O O . VAL A 1 83 ? -6.897 2.405 13.721 1.00 98.12 83 VAL A O 1
ATOM 637 N N . VAL A 1 84 ? -5.391 4.053 13.440 1.00 98.38 84 VAL A N 1
ATOM 638 C CA . VAL A 1 84 ? -5.946 4.921 14.485 1.00 98.38 84 VAL A CA 1
ATOM 639 C C . VAL A 1 84 ? -7.393 5.288 14.151 1.00 98.38 84 VAL A C 1
ATOM 641 O O . VAL A 1 84 ? -8.283 5.139 14.990 1.00 98.38 84 VAL A O 1
ATOM 644 N N . TRP A 1 85 ? -7.678 5.693 12.918 1.00 98.12 85 TRP A N 1
ATOM 645 C CA . TRP A 1 85 ? -9.021 6.108 12.529 1.00 98.12 85 TRP A CA 1
ATOM 646 C C . TRP A 1 85 ? -10.046 4.977 12.595 1.00 98.12 85 TRP A C 1
ATOM 648 O O . TRP A 1 85 ? -11.116 5.125 13.200 1.00 98.12 85 TRP A O 1
ATOM 658 N N . LEU A 1 86 ? -9.712 3.816 12.039 1.00 97.69 86 LEU A N 1
ATOM 659 C CA . LEU A 1 86 ? -10.633 2.688 11.998 1.00 97.69 86 LEU A CA 1
ATOM 660 C C . LEU A 1 86 ? -10.898 2.104 13.387 1.00 97.69 86 LEU A C 1
ATOM 662 O O . LEU A 1 86 ? -12.046 1.761 13.687 1.00 97.69 86 LEU A O 1
ATOM 666 N N . PHE A 1 87 ? -9.877 2.008 14.241 1.00 97.12 87 PHE A N 1
ATOM 667 C CA . PHE A 1 87 ? -9.971 1.217 15.469 1.00 97.12 87 PHE A CA 1
ATOM 668 C C . PHE A 1 87 ? -9.957 2.039 16.758 1.00 97.12 87 PHE A C 1
ATOM 670 O O . PHE A 1 87 ? -10.692 1.697 17.686 1.00 97.12 87 PHE A O 1
ATOM 677 N N . VAL A 1 88 ? -9.211 3.146 16.816 1.00 97.31 88 VAL A N 1
ATOM 678 C CA . VAL A 1 88 ? -9.212 4.050 17.983 1.00 97.31 88 VAL A CA 1
ATOM 679 C C . VAL A 1 88 ? -10.421 4.980 17.920 1.00 97.31 88 VAL A C 1
ATOM 681 O O . VAL A 1 88 ? -11.213 5.026 18.862 1.00 97.31 88 VAL A O 1
ATOM 684 N N . PHE A 1 89 ? -10.645 5.634 16.775 1.00 97.38 89 PHE A N 1
ATOM 685 C CA . PHE A 1 89 ? -11.836 6.466 16.547 1.00 97.38 89 PHE A CA 1
ATOM 686 C C . PHE A 1 89 ? -13.071 5.662 16.109 1.00 97.38 89 PHE A C 1
ATOM 688 O O . PHE A 1 89 ? -14.146 6.225 15.912 1.00 97.38 89 PHE A O 1
ATOM 695 N N . LYS A 1 90 ? -12.952 4.327 16.038 1.00 95.25 90 LYS A N 1
ATOM 696 C CA . LYS A 1 90 ? -14.050 3.369 15.804 1.00 95.25 90 LYS A CA 1
ATOM 697 C C . LYS A 1 90 ? -14.790 3.567 14.475 1.00 95.25 90 LYS A C 1
ATOM 699 O O . LYS A 1 90 ? -15.936 3.124 14.351 1.00 95.25 90 LYS A O 1
ATOM 704 N N . ALA A 1 91 ? -14.146 4.174 13.480 1.00 95.44 91 ALA A N 1
ATOM 705 C CA . ALA A 1 91 ? -14.738 4.377 12.161 1.00 95.44 91 ALA A CA 1
ATOM 706 C C . ALA A 1 91 ? -14.923 3.048 11.393 1.00 95.44 91 ALA A C 1
ATOM 708 O O . ALA A 1 91 ? -15.843 2.907 10.593 1.00 95.44 91 ALA A O 1
ATOM 709 N N . GLY A 1 92 ? -14.149 2.008 11.731 1.00 93.50 92 GLY A N 1
ATOM 710 C CA . GLY A 1 92 ? -14.233 0.665 11.138 1.00 93.50 92 GLY A CA 1
ATOM 711 C C . GLY A 1 92 ? -15.492 -0.139 11.491 1.00 93.50 92 GLY A C 1
ATOM 712 O O . GLY A 1 92 ? -15.614 -1.301 11.097 1.00 93.50 92 GLY A O 1
ATOM 713 N N . LYS A 1 93 ? -16.437 0.446 12.240 1.00 94.06 93 LYS A N 1
ATOM 714 C CA . LYS A 1 93 ? -17.793 -0.108 12.388 1.00 94.06 93 LYS A CA 1
ATOM 715 C C . LYS A 1 93 ? -18.554 -0.075 11.062 1.00 94.06 93 LYS A C 1
ATOM 717 O O . LYS A 1 93 ? -19.337 -0.993 10.796 1.00 94.06 93 LYS A O 1
ATOM 722 N N . ASP A 1 94 ? -18.304 0.949 10.250 1.00 96.19 94 ASP A N 1
ATOM 723 C CA . ASP A 1 94 ? -18.864 1.070 8.913 1.00 96.19 94 ASP A CA 1
ATOM 724 C C . ASP A 1 94 ? -18.076 0.193 7.9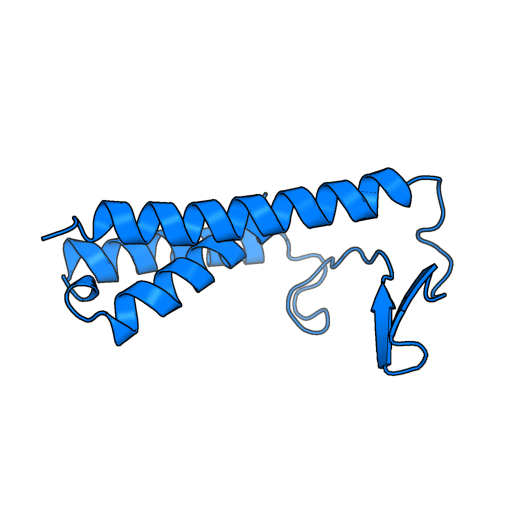31 1.00 96.19 94 ASP A C 1
ATOM 726 O O . ASP A 1 94 ? -16.856 0.306 7.795 1.00 96.19 94 ASP A O 1
ATOM 730 N N . TRP A 1 95 ? -18.781 -0.709 7.252 1.00 96.56 95 TRP A N 1
ATOM 731 C CA . TRP A 1 95 ? -18.192 -1.566 6.225 1.00 96.56 95 TRP A CA 1
ATOM 732 C C . TRP A 1 95 ? -17.740 -0.778 4.997 1.00 96.56 95 TRP A C 1
ATOM 734 O O . TRP A 1 95 ? -16.723 -1.141 4.404 1.00 96.56 95 TRP A O 1
ATOM 744 N N . TRP A 1 96 ? -18.442 0.309 4.662 1.00 96.69 96 TRP A N 1
ATOM 745 C CA . TRP A 1 96 ? -18.088 1.183 3.544 1.00 96.69 96 TRP A CA 1
ATOM 746 C C . TRP A 1 96 ? -16.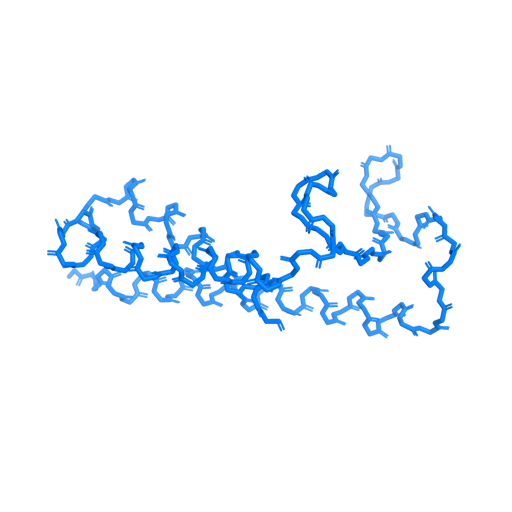793 1.947 3.771 1.00 96.69 96 TRP A C 1
ATOM 748 O O . TRP A 1 96 ? -16.172 2.379 2.807 1.00 96.69 96 TRP A O 1
ATOM 758 N N . LEU A 1 97 ? -16.350 2.064 5.023 1.00 96.56 97 LEU A N 1
ATOM 759 C CA . LEU A 1 97 ? -15.042 2.614 5.335 1.00 96.56 97 LEU A CA 1
ATOM 760 C C . LEU A 1 97 ? -13.997 1.515 5.536 1.00 96.56 97 LEU A C 1
ATOM 762 O O . LEU A 1 97 ? -12.894 1.606 5.004 1.00 96.56 97 LEU A O 1
ATOM 766 N N . LEU A 1 98 ? -14.344 0.457 6.273 1.00 98.12 98 LEU A N 1
ATOM 767 C CA . LEU A 1 98 ? -13.405 -0.610 6.612 1.00 98.12 98 LEU A CA 1
ATOM 768 C C . LEU A 1 98 ? -12.832 -1.293 5.366 1.00 98.12 98 LEU A C 1
ATOM 770 O O . LEU A 1 98 ? -11.618 -1.458 5.277 1.00 98.12 98 LEU A O 1
ATOM 774 N N . VAL A 1 99 ? -13.683 -1.694 4.416 1.00 97.94 99 VAL A N 1
ATOM 775 C CA . VAL A 1 99 ? -13.242 -2.472 3.247 1.00 97.94 99 VAL A CA 1
ATOM 776 C C . VAL A 1 99 ? -12.316 -1.650 2.340 1.00 97.94 99 VAL A C 1
ATOM 778 O O . VAL A 1 99 ? -11.193 -2.107 2.113 1.00 97.94 99 VAL A O 1
ATOM 781 N N . PRO A 1 100 ? -12.682 -0.430 1.890 1.00 98.31 100 PRO A N 1
ATOM 782 C CA . PRO A 1 100 ? -11.783 0.381 1.070 1.00 98.31 100 PRO A CA 1
ATOM 783 C C . PRO A 1 100 ? -10.483 0.735 1.788 1.00 98.31 100 PRO A C 1
ATOM 785 O O . PRO A 1 100 ? -9.415 0.626 1.194 1.00 98.31 100 PRO A O 1
ATOM 788 N N . MET A 1 101 ? -10.536 1.089 3.076 1.00 98.31 101 MET A N 1
ATOM 789 C CA . MET A 1 101 ? -9.322 1.408 3.834 1.00 98.31 101 MET A CA 1
ATOM 790 C C . MET A 1 101 ? -8.400 0.195 4.011 1.00 98.31 101 MET A C 1
ATOM 792 O O . MET A 1 101 ? -7.185 0.359 4.066 1.00 98.31 101 MET A O 1
ATOM 796 N N . SER A 1 102 ? -8.950 -1.023 4.060 1.00 98.44 102 SER A N 1
ATOM 797 C CA . SER A 1 102 ? -8.146 -2.254 4.091 1.00 98.44 102 SER A CA 1
ATOM 798 C C . SER A 1 102 ? -7.427 -2.492 2.759 1.00 98.44 102 SER A C 1
ATOM 800 O O . SER A 1 102 ? -6.254 -2.854 2.755 1.00 98.44 102 SER A O 1
ATOM 802 N N . LEU A 1 103 ? -8.100 -2.249 1.628 1.00 98.50 103 LEU A N 1
ATOM 803 C CA . LEU A 1 103 ? -7.487 -2.333 0.294 1.00 98.50 103 LEU A CA 1
ATOM 804 C C . LEU A 1 103 ? -6.386 -1.277 0.121 1.00 98.50 103 LEU A C 1
ATOM 806 O O . LEU A 1 103 ? -5.288 -1.595 -0.330 1.00 98.50 103 LEU A O 1
ATOM 810 N N . VAL A 1 104 ? -6.659 -0.038 0.546 1.00 98.19 104 VAL A N 1
ATOM 811 C CA . VAL A 1 104 ? -5.681 1.060 0.545 1.00 98.19 104 VAL A CA 1
ATOM 812 C C . VAL A 1 104 ? -4.476 0.719 1.422 1.00 98.19 104 VAL A C 1
ATOM 814 O O . VAL A 1 104 ? -3.346 0.917 0.987 1.00 98.19 104 VAL A O 1
ATOM 817 N N . MET A 1 105 ? -4.690 0.153 2.615 1.00 98.56 105 MET A N 1
ATOM 818 C CA . MET A 1 105 ? -3.604 -0.313 3.484 1.00 98.56 105 MET A CA 1
ATOM 819 C C . MET A 1 105 ? -2.702 -1.327 2.771 1.00 98.56 105 MET A C 1
ATOM 821 O O . MET A 1 105 ? -1.483 -1.174 2.802 1.00 98.56 105 MET A O 1
ATOM 825 N N . GLY A 1 106 ? -3.288 -2.327 2.102 1.00 98.19 106 GLY A N 1
ATOM 826 C CA . GLY A 1 106 ? -2.528 -3.312 1.327 1.00 98.19 106 GLY A CA 1
ATOM 827 C C . GLY A 1 106 ? -1.644 -2.659 0.258 1.00 98.19 106 GLY A C 1
ATOM 828 O O . GLY A 1 106 ? -0.455 -2.957 0.186 1.00 98.19 106 GLY A O 1
ATOM 829 N N . GLY A 1 107 ? -2.193 -1.705 -0.502 1.00 97.25 107 GLY A N 1
ATOM 830 C CA . GLY A 1 107 ? -1.441 -0.969 -1.525 1.00 97.25 107 GLY A CA 1
ATOM 831 C C . GLY A 1 107 ? -0.350 -0.045 -0.966 1.00 97.25 107 GLY A C 1
ATOM 832 O O . GLY A 1 107 ? 0.730 0.048 -1.546 1.00 97.25 107 GLY A O 1
ATOM 833 N N . ILE A 1 108 ? -0.588 0.620 0.172 1.00 97.69 108 ILE A N 1
ATOM 834 C CA . ILE A 1 108 ? 0.437 1.451 0.828 1.00 97.69 108 ILE A CA 1
ATOM 835 C C . ILE A 1 108 ? 1.610 0.581 1.280 1.00 97.69 108 ILE A C 1
ATOM 837 O O . ILE A 1 108 ? 2.760 0.925 1.016 1.00 97.69 108 ILE A O 1
ATOM 841 N N . LEU A 1 109 ? 1.325 -0.545 1.937 1.00 97.94 109 LEU A N 1
ATOM 842 C CA . LEU A 1 109 ? 2.361 -1.457 2.418 1.00 97.94 109 LEU A CA 1
ATOM 843 C C . LEU A 1 109 ? 3.145 -2.085 1.261 1.00 97.94 109 LEU A C 1
ATOM 845 O O . LEU A 1 109 ? 4.363 -2.187 1.358 1.00 97.94 109 LEU A O 1
ATOM 849 N N . GLY A 1 110 ? 2.477 -2.440 0.160 1.00 96.75 110 GLY A N 1
ATOM 850 C CA . GLY A 1 110 ? 3.135 -3.004 -1.022 1.00 96.75 110 GLY A CA 1
ATOM 851 C C . GLY A 1 110 ? 4.102 -2.032 -1.701 1.00 96.75 110 GLY A C 1
ATOM 852 O O . GLY A 1 110 ? 5.130 -2.447 -2.222 1.00 96.75 110 GLY A O 1
ATOM 853 N N . ASN A 1 111 ? 3.815 -0.728 -1.663 1.00 94.06 111 ASN A N 1
ATOM 854 C CA . ASN A 1 111 ? 4.722 0.306 -2.177 1.00 94.06 111 ASN A CA 1
ATOM 855 C C . ASN A 1 111 ? 5.820 0.721 -1.188 1.00 94.06 111 ASN A C 1
ATOM 857 O O . ASN A 1 111 ? 6.766 1.391 -1.593 1.00 94.06 111 ASN A O 1
ATOM 861 N N . LEU A 1 112 ? 5.671 0.392 0.098 1.00 93.88 112 LEU A N 1
ATOM 862 C CA . LEU A 1 112 ? 6.663 0.697 1.130 1.00 93.88 112 LEU A CA 1
ATOM 863 C C . LEU A 1 112 ? 7.750 -0.387 1.246 1.00 93.88 112 LEU A C 1
ATOM 865 O O . LEU A 1 112 ? 8.838 -0.077 1.730 1.00 93.88 112 LEU A O 1
ATOM 869 N N . TYR A 1 113 ? 7.433 -1.625 0.852 1.00 92.12 113 TYR A N 1
ATOM 870 C CA . TYR A 1 113 ? 8.365 -2.756 0.761 1.00 92.12 113 TYR A CA 1
ATOM 871 C C . TYR A 1 113 ? 9.364 -2.567 -0.385 1.00 92.12 113 TYR A C 1
ATOM 873 O O . TYR A 1 113 ? 10.575 -2.734 -0.120 1.00 92.12 113 TYR A O 1
#

Secondary structure (DSSP, 8-state):
---HHHHHHHHHHHHHHHHHHHHHHHHHHHTTT-TT--S--EEEETTTEEE-----SSSGGGTTTT-HHHHHHHHHHHHHHHHIIIIIS-GGGSHHHHHHHHHHHHHHHHHH-

Radius of gyration: 17.1 Å; Cα contacts (8 Å, |Δi|>4): 95; chains: 1; bounding box: 38×27×46 Å